Protein AF-A0A6I3BRB4-F1 (afdb_monomer)

Solvent-accessible surface area (backbone atoms only — not comparable to full-atom values): 6787 Å² total; per-residue (Å²): 118,95,57,53,66,62,49,50,54,52,51,52,50,50,52,52,49,52,52,52,49,51,52,62,74,65,54,73,79,87,63,83,76,70,42,73,66,53,51,56,53,52,36,68,69,45,100,55,64,82,55,45,89,44,71,59,62,39,18,79,45,98,90,46,74,48,69,45,27,40,17,66,42,98,85,69,45,72,33,80,68,18,46,50,70,69,42,58,74,69,63,66,55,46,72,58,77,82,65,58,82,74,79,76,80,79,77,87,124

Mean predicted aligned error: 10.97 Å

Foldseek 3Di:
DVCPVVVVVVVVVVVVVVVVVVCVVPVDPPDPCCDPVVVLVVCVPDPDVCQSVHFAAADDAPVDDDQQHAHADPVRDGDPRHHDPVCVVVVVHDYPVVRDDDPPPPPPD

pLDDT: mean 86.25, std 9.63, range [52.0, 98.25]

Structure (mmCIF, N/CA/C/O backbone):
data_AF-A0A6I3BRB4-F1
#
_entry.id   AF-A0A6I3BRB4-F1
#
loop_
_atom_site.group_PDB
_atom_site.id
_atom_site.type_symbol
_atom_site.label_atom_id
_atom_site.label_alt_id
_atom_site.label_comp_id
_atom_site.label_asym_id
_atom_site.label_entity_id
_atom_site.label_seq_id
_atom_site.pdbx_PDB_ins_code
_atom_site.Cartn_x
_atom_site.Cartn_y
_atom_site.Cartn_z
_atom_site.occupanc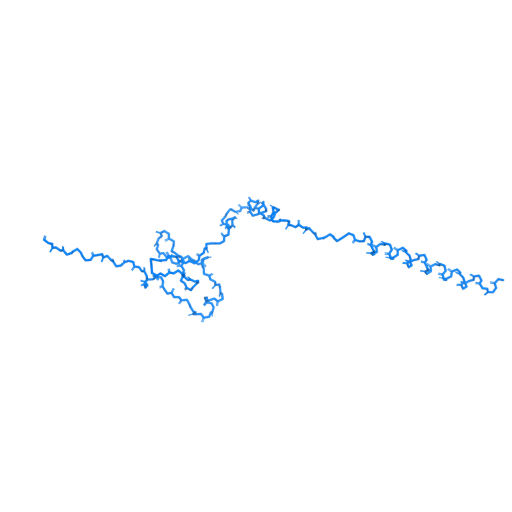y
_atom_site.B_iso_or_equiv
_atom_site.auth_seq_id
_atom_site.auth_comp_id
_atom_site.auth_asym_id
_atom_site.auth_atom_id
_atom_site.pdbx_PDB_model_num
ATOM 1 N N . THR A 1 1 ? 32.662 -4.353 -59.456 1.00 66.94 1 THR A N 1
ATOM 2 C CA . THR A 1 1 ? 31.577 -3.549 -58.843 1.00 66.94 1 THR A CA 1
ATOM 3 C C . THR A 1 1 ? 30.293 -4.331 -58.562 1.00 66.94 1 THR A C 1
ATOM 5 O O . THR A 1 1 ? 29.510 -3.877 -57.742 1.00 66.94 1 THR A O 1
ATOM 8 N N . ARG A 1 2 ? 30.078 -5.527 -59.145 1.00 76.50 2 ARG A N 1
ATOM 9 C CA . ARG A 1 2 ? 28.827 -6.316 -59.040 1.00 76.50 2 ARG A CA 1
ATOM 10 C C . ARG A 1 2 ? 28.328 -6.655 -57.618 1.00 76.50 2 ARG A C 1
ATOM 12 O O . ARG A 1 2 ? 27.154 -6.954 -57.461 1.00 76.50 2 ARG A O 1
ATOM 19 N N . HIS A 1 3 ? 29.180 -6.597 -56.595 1.00 85.06 3 HIS A N 1
ATOM 20 C CA . HIS A 1 3 ? 28.818 -6.952 -55.211 1.00 85.06 3 HIS A CA 1
ATOM 21 C C . HIS A 1 3 ? 28.836 -5.770 -54.234 1.00 85.06 3 HIS A C 1
ATOM 23 O O . HIS A 1 3 ? 28.522 -5.953 -53.063 1.00 85.06 3 HIS A O 1
ATOM 29 N N . VAL A 1 4 ? 29.169 -4.565 -54.707 1.00 91.12 4 VAL A N 1
ATOM 30 C CA . VAL A 1 4 ? 29.281 -3.373 -53.850 1.00 91.12 4 VAL A CA 1
ATOM 31 C C . VAL A 1 4 ? 27.912 -2.994 -53.282 1.00 91.12 4 VAL A C 1
ATOM 33 O O . VAL A 1 4 ? 27.778 -2.808 -52.082 1.00 91.12 4 VAL A O 1
ATOM 36 N N . TRP A 1 5 ? 26.869 -3.031 -54.113 1.00 91.94 5 TRP A N 1
ATOM 37 C CA . TRP A 1 5 ? 25.500 -2.717 -53.694 1.00 91.94 5 TRP A CA 1
ATOM 38 C C . TRP A 1 5 ? 24.937 -3.701 -52.653 1.00 91.94 5 TRP A C 1
ATOM 40 O O . TRP A 1 5 ? 24.349 -3.300 -51.653 1.00 91.94 5 TRP A O 1
ATOM 50 N N . ALA A 1 6 ? 25.164 -5.005 -52.846 1.00 93.69 6 ALA A N 1
ATOM 51 C CA . ALA A 1 6 ? 24.743 -6.016 -51.876 1.00 93.69 6 ALA A CA 1
ATOM 52 C C . ALA A 1 6 ? 25.492 -5.864 -50.540 1.00 93.69 6 ALA A C 1
ATOM 54 O O . ALA A 1 6 ? 24.897 -6.007 -49.474 1.00 93.69 6 ALA A O 1
ATOM 55 N N . PHE A 1 7 ? 26.787 -5.537 -50.598 1.00 94.56 7 PHE A N 1
ATOM 56 C CA . PHE A 1 7 ? 27.598 -5.275 -49.414 1.00 94.56 7 PHE A CA 1
ATOM 57 C C . PHE A 1 7 ? 27.111 -4.041 -48.643 1.00 94.56 7 PHE A C 1
ATOM 59 O O . PHE A 1 7 ? 26.979 -4.104 -47.423 1.00 94.56 7 PHE A O 1
ATOM 66 N N . GLU A 1 8 ? 26.768 -2.955 -49.339 1.00 95.62 8 GLU A N 1
ATOM 67 C CA . GLU A 1 8 ? 26.230 -1.736 -48.727 1.00 95.62 8 GLU A CA 1
ATOM 68 C C . GLU A 1 8 ? 24.938 -2.007 -47.946 1.00 95.62 8 GLU A C 1
ATOM 70 O O . GLU A 1 8 ? 24.840 -1.619 -46.782 1.00 95.62 8 GLU A O 1
ATOM 75 N N . ILE A 1 9 ? 23.990 -2.756 -48.518 1.00 97.12 9 ILE A N 1
ATOM 76 C CA . ILE A 1 9 ? 22.720 -3.091 -47.849 1.00 97.12 9 ILE A CA 1
ATOM 77 C C . ILE A 1 9 ? 22.951 -3.924 -46.589 1.00 97.12 9 ILE A C 1
ATOM 79 O O . ILE A 1 9 ? 22.371 -3.642 -45.541 1.00 97.12 9 ILE A O 1
ATOM 83 N N . ILE A 1 10 ? 23.810 -4.940 -46.675 1.00 97.50 10 ILE A N 1
ATOM 84 C CA . ILE A 1 10 ? 24.124 -5.795 -45.527 1.00 97.50 10 ILE A CA 1
ATOM 85 C C . ILE A 1 10 ? 24.839 -4.976 -44.447 1.00 97.50 10 ILE A C 1
ATOM 87 O O . ILE A 1 10 ? 24.522 -5.115 -43.268 1.00 97.50 10 ILE A O 1
ATOM 91 N N . SER A 1 11 ? 25.755 -4.084 -44.831 1.00 96.81 11 SER A N 1
ATOM 92 C CA . SER A 1 11 ? 26.457 -3.218 -43.882 1.00 96.81 11 SER A CA 1
ATOM 93 C C . SER A 1 11 ? 25.500 -2.258 -43.168 1.00 96.81 11 SER A C 1
ATOM 95 O O . SER A 1 11 ? 25.545 -2.155 -41.944 1.00 96.81 11 SER A O 1
ATOM 97 N N . ALA A 1 12 ? 24.566 -1.643 -43.902 1.00 97.81 12 ALA A N 1
ATOM 98 C CA . ALA A 1 12 ? 23.536 -0.784 -43.334 1.00 97.81 12 ALA A CA 1
ATOM 99 C C . ALA A 1 12 ? 22.650 -1.568 -42.356 1.00 97.81 12 ALA A C 1
ATOM 101 O O . ALA A 1 12 ? 22.446 -1.130 -41.225 1.00 97.81 12 ALA A O 1
ATOM 102 N N . LEU A 1 13 ? 22.206 -2.768 -42.749 1.00 98.12 13 LEU A N 1
ATOM 103 C CA . LEU A 1 13 ? 21.403 -3.647 -41.901 1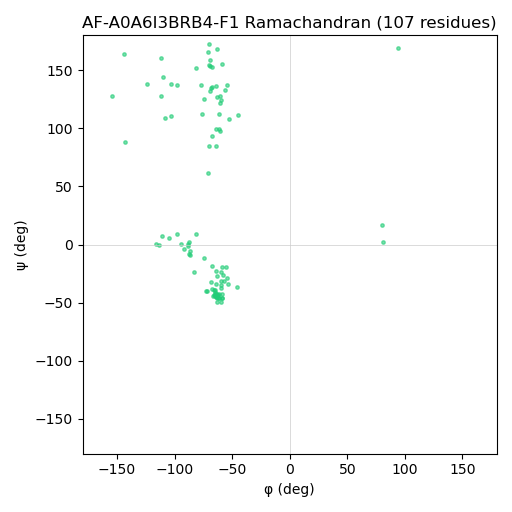.00 98.12 13 LEU A CA 1
ATOM 104 C C . LEU A 1 13 ? 22.135 -4.018 -40.604 1.00 98.12 13 LEU A C 1
ATOM 106 O O . LEU A 1 13 ? 21.545 -3.937 -39.528 1.00 98.12 13 LEU A O 1
ATOM 110 N N . LEU A 1 14 ? 23.411 -4.404 -40.689 1.00 98.25 14 LEU A N 1
ATOM 111 C CA . LEU A 1 14 ? 24.212 -4.786 -39.524 1.00 98.25 14 LEU A CA 1
ATOM 112 C C . LEU A 1 14 ? 24.447 -3.608 -38.574 1.00 98.25 14 LEU A C 1
ATOM 114 O O . LEU A 1 14 ? 24.359 -3.790 -37.360 1.00 98.25 14 LEU A O 1
ATOM 118 N N . ILE A 1 15 ? 24.688 -2.405 -39.101 1.00 97.62 15 ILE A N 1
ATOM 119 C CA . ILE A 1 15 ? 24.828 -1.190 -38.288 1.00 97.62 15 ILE A CA 1
ATOM 120 C C . ILE A 1 15 ? 23.516 -0.898 -37.554 1.00 97.62 15 ILE A C 1
ATOM 122 O O . ILE A 1 15 ? 23.520 -0.713 -36.336 1.00 97.62 15 ILE A O 1
ATOM 126 N N . THR A 1 16 ? 22.381 -0.906 -38.261 1.00 97.81 16 THR A N 1
ATOM 127 C CA . THR A 1 16 ? 21.066 -0.670 -37.649 1.00 97.81 16 THR A CA 1
ATOM 128 C C . THR A 1 16 ? 20.735 -1.727 -36.597 1.00 97.81 16 THR A C 1
ATOM 130 O O . THR A 1 16 ? 20.267 -1.383 -35.511 1.00 97.81 16 THR A O 1
ATOM 133 N N . ALA A 1 17 ? 21.021 -3.000 -36.876 1.00 97.94 17 ALA A N 1
ATOM 134 C CA . ALA A 1 17 ? 20.804 -4.094 -35.936 1.00 97.94 17 ALA A CA 1
ATOM 135 C C . ALA A 1 17 ? 21.674 -3.955 -34.679 1.00 97.94 17 ALA A C 1
ATOM 137 O O . ALA A 1 17 ? 21.167 -4.107 -33.569 1.00 97.94 17 ALA A O 1
ATOM 138 N N . ALA A 1 18 ? 22.959 -3.620 -34.832 1.00 98.00 18 ALA A N 1
ATOM 139 C CA . ALA A 1 18 ? 23.876 -3.431 -33.711 1.00 98.00 18 ALA A CA 1
ATOM 140 C C . ALA A 1 18 ? 23.449 -2.262 -32.811 1.00 98.00 18 ALA A C 1
ATOM 142 O O . ALA A 1 18 ? 23.420 -2.404 -31.588 1.00 98.00 18 ALA A O 1
ATOM 143 N N . LEU A 1 19 ? 23.052 -1.133 -33.408 1.00 97.69 19 LEU A N 1
ATOM 144 C CA . LEU A 1 19 ? 22.526 0.012 -32.663 1.00 97.69 19 LEU A CA 1
ATOM 145 C C . LEU A 1 19 ? 21.221 -0.342 -31.941 1.00 97.69 19 LEU A C 1
ATOM 147 O O . LEU A 1 19 ? 21.085 -0.061 -30.751 1.00 97.69 19 LEU A O 1
ATOM 151 N N . GLY A 1 20 ? 20.290 -1.015 -32.624 1.00 96.06 20 GLY A N 1
ATOM 152 C CA . GLY A 1 20 ? 19.045 -1.489 -32.017 1.00 96.06 20 GLY A CA 1
ATOM 153 C C . GLY A 1 20 ? 19.293 -2.432 -30.837 1.00 96.06 20 GLY A C 1
ATOM 154 O O . GLY A 1 20 ? 18.674 -2.282 -29.783 1.00 96.06 20 GLY A O 1
ATOM 155 N N . ALA A 1 21 ? 20.249 -3.353 -30.974 1.00 96.75 21 ALA A N 1
ATOM 156 C CA . ALA A 1 21 ? 20.639 -4.274 -29.914 1.00 96.75 21 ALA A CA 1
ATOM 157 C C . ALA A 1 21 ? 21.268 -3.554 -28.712 1.00 96.75 21 ALA A C 1
ATOM 159 O O . ALA A 1 21 ? 20.887 -3.842 -27.580 1.00 96.75 21 ALA A O 1
ATOM 160 N N . MET A 1 22 ? 22.176 -2.593 -28.926 1.00 96.50 22 MET A N 1
ATOM 161 C CA . MET A 1 22 ? 22.765 -1.801 -27.836 1.00 96.50 22 MET A CA 1
ATOM 162 C C . MET A 1 22 ? 21.709 -0.988 -27.083 1.00 96.50 22 MET A C 1
ATOM 164 O O . MET A 1 22 ? 21.711 -0.976 -25.852 1.00 96.50 22 MET A O 1
ATOM 168 N N . VAL A 1 23 ? 20.784 -0.348 -27.804 1.00 92.00 23 VAL A N 1
ATOM 169 C CA . VAL A 1 23 ? 19.697 0.435 -27.198 1.00 92.00 23 VAL A CA 1
ATOM 170 C C . VAL A 1 23 ? 18.756 -0.462 -26.394 1.00 92.00 23 VAL A C 1
ATOM 172 O O . VAL A 1 23 ? 18.399 -0.111 -25.271 1.00 92.00 23 VAL A O 1
ATOM 175 N N . LEU A 1 24 ? 18.381 -1.632 -26.922 1.00 90.50 24 LEU A N 1
ATOM 176 C CA . LEU A 1 24 ? 17.515 -2.576 -26.212 1.00 90.50 24 LEU A CA 1
ATOM 177 C C . LEU A 1 24 ? 18.211 -3.170 -24.979 1.00 90.50 24 LEU A C 1
ATOM 179 O O . LEU A 1 24 ? 17.610 -3.232 -23.908 1.00 90.50 24 LEU A O 1
ATOM 183 N N . ALA A 1 25 ? 19.479 -3.565 -25.111 1.00 91.81 25 ALA A N 1
ATOM 184 C CA . ALA A 1 25 ? 20.264 -4.152 -24.028 1.00 91.81 25 ALA A CA 1
ATOM 185 C C . ALA A 1 25 ? 20.589 -3.146 -22.913 1.00 91.81 25 ALA A C 1
ATOM 187 O O . ALA A 1 25 ? 20.674 -3.530 -21.748 1.00 91.81 25 ALA A O 1
ATOM 188 N N . HIS A 1 26 ? 20.752 -1.864 -23.251 1.00 87.62 26 HIS A N 1
ATOM 189 C CA . HIS A 1 26 ? 21.001 -0.794 -22.284 1.00 87.62 26 HIS A CA 1
ATOM 190 C C . HIS A 1 26 ? 19.734 -0.013 -21.901 1.00 87.62 26 HIS A C 1
ATOM 192 O O . HIS A 1 26 ? 19.817 1.008 -21.216 1.00 87.62 26 HIS A O 1
ATOM 198 N N . SER A 1 27 ? 18.550 -0.480 -22.308 1.00 80.94 27 SER A N 1
ATOM 199 C CA . SER A 1 27 ? 17.290 0.111 -21.871 1.00 80.94 27 SER A CA 1
ATOM 200 C C . SER A 1 27 ? 17.150 -0.084 -20.362 1.00 80.94 27 SER A C 1
ATOM 202 O O . SER A 1 27 ? 16.802 -1.158 -19.866 1.00 80.94 27 SER A O 1
ATOM 204 N N . GLN A 1 28 ? 17.470 0.966 -19.606 1.00 79.75 28 GLN A N 1
ATOM 205 C CA . GLN A 1 28 ? 17.271 0.972 -18.168 1.00 79.75 28 GLN A CA 1
ATOM 206 C C . GLN A 1 28 ? 15.774 0.854 -17.895 1.00 79.75 28 GLN A C 1
ATOM 208 O O . GLN A 1 28 ? 14.949 1.614 -18.409 1.00 79.75 28 GLN A O 1
ATOM 213 N N . ARG A 1 29 ? 15.407 -0.121 -17.067 1.00 70.44 29 ARG A N 1
ATOM 214 C CA . ARG A 1 29 ? 14.025 -0.335 -16.652 1.00 70.44 29 ARG A CA 1
ATOM 215 C C . ARG A 1 29 ? 13.599 0.842 -15.771 1.00 70.44 29 ARG A C 1
ATOM 217 O O . ARG A 1 29 ? 13.774 0.794 -14.558 1.00 70.44 29 ARG A O 1
ATOM 224 N N . ASN A 1 30 ? 12.988 1.866 -16.370 1.00 66.88 30 ASN A N 1
ATOM 225 C CA . ASN A 1 30 ? 12.316 2.969 -15.675 1.00 66.88 30 ASN A CA 1
ATOM 226 C C . ASN A 1 30 ? 11.021 2.473 -15.015 1.00 66.88 30 ASN A C 1
ATOM 228 O O . ASN A 1 30 ? 9.915 2.886 -15.345 1.00 66.88 30 ASN A O 1
ATOM 232 N N . LYS A 1 31 ? 11.140 1.537 -14.076 1.00 61.84 31 LYS A N 1
ATOM 233 C CA . LYS A 1 31 ? 10.108 1.325 -13.068 1.00 61.84 31 LYS A CA 1
ATOM 234 C C . LYS A 1 31 ? 10.654 1.960 -11.810 1.00 61.84 31 LYS A C 1
ATOM 236 O O . LYS A 1 31 ? 11.633 1.460 -11.260 1.00 61.84 31 LYS A O 1
ATOM 241 N N . SER A 1 32 ? 10.036 3.065 -11.395 1.00 61.34 32 SER A N 1
ATOM 242 C CA . SER A 1 32 ? 10.229 3.609 -10.056 1.00 61.34 32 SER A CA 1
ATOM 243 C C . SER A 1 32 ? 10.145 2.443 -9.078 1.00 61.34 32 SER A C 1
ATOM 245 O O . SER A 1 32 ? 9.092 1.813 -8.933 1.00 61.34 32 SER A O 1
ATOM 247 N N . LYS A 1 33 ? 1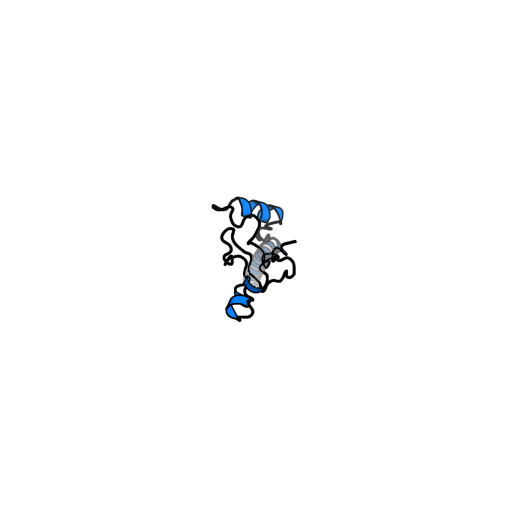1.276 2.101 -8.455 1.00 66.06 33 LYS A N 1
ATOM 248 C CA . LYS A 1 33 ? 11.255 1.293 -7.248 1.00 66.06 33 LYS A CA 1
ATOM 249 C C . LYS A 1 33 ? 10.673 2.238 -6.214 1.00 66.06 33 LYS A C 1
ATOM 251 O O . LYS A 1 33 ? 11.435 2.914 -5.545 1.00 66.06 33 LYS A O 1
ATOM 256 N N . PHE A 1 34 ? 9.349 2.337 -6.113 1.00 68.38 34 PHE A N 1
ATOM 257 C CA . PHE A 1 34 ? 8.757 2.860 -4.893 1.00 68.38 34 PHE A CA 1
ATOM 258 C C . PHE A 1 34 ? 9.129 1.856 -3.811 1.00 68.38 34 PHE A C 1
ATOM 260 O O . PHE A 1 34 ? 8.410 0.883 -3.565 1.00 68.38 34 PHE A O 1
ATOM 267 N N . VAL A 1 35 ? 10.324 2.036 -3.251 1.00 82.06 35 VAL A N 1
ATOM 268 C CA . VAL A 1 35 ? 10.818 1.251 -2.135 1.00 82.06 35 VAL A CA 1
ATOM 269 C C . VAL A 1 35 ? 9.817 1.464 -1.007 1.00 82.06 35 VAL A C 1
ATOM 271 O O . VAL A 1 35 ? 9.110 2.473 -0.966 1.00 82.06 35 VAL A O 1
ATOM 274 N N . GLN A 1 36 ? 9.732 0.525 -0.074 1.00 88.06 36 GLN A N 1
ATOM 275 C CA . GLN A 1 36 ? 8.839 0.639 1.078 1.00 88.06 36 GLN A CA 1
ATOM 276 C C . GLN A 1 36 ? 8.909 2.025 1.754 1.00 88.06 36 GLN A C 1
ATOM 278 O O . GLN A 1 36 ? 7.874 2.563 2.140 1.00 88.06 36 GLN A O 1
ATOM 283 N N . ARG A 1 37 ? 10.104 2.637 1.812 1.00 87.69 37 ARG A N 1
ATOM 284 C CA . ARG A 1 37 ? 10.325 4.007 2.300 1.00 87.69 37 ARG A CA 1
ATOM 285 C C . ARG A 1 37 ? 9.598 5.072 1.473 1.00 87.69 37 ARG A C 1
ATOM 287 O O . ARG A 1 37 ? 8.971 5.962 2.038 1.00 87.69 37 ARG A O 1
ATOM 294 N N . ASP A 1 38 ? 9.670 5.003 0.151 1.00 89.50 38 ASP A N 1
ATOM 295 C CA . ASP A 1 38 ? 9.000 5.978 -0.714 1.00 89.50 38 ASP A CA 1
ATOM 296 C C . ASP A 1 38 ? 7.484 5.835 -0.605 1.00 89.50 38 ASP A C 1
ATOM 298 O O . ASP A 1 38 ? 6.774 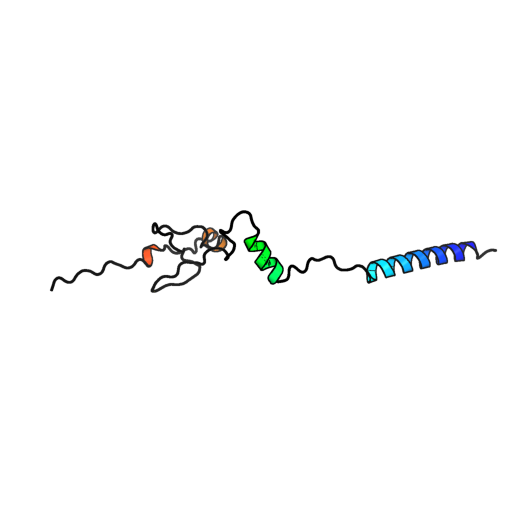6.835 -0.530 1.00 89.50 38 ASP A O 1
ATOM 302 N N . GLN A 1 39 ? 6.990 4.596 -0.506 1.00 89.00 39 GLN A N 1
ATOM 303 C CA . GLN A 1 39 ? 5.570 4.330 -0.277 1.00 89.00 39 GLN A CA 1
ATOM 304 C C . GLN A 1 39 ? 5.105 4.848 1.085 1.00 89.00 39 GLN A C 1
ATOM 306 O O . GLN A 1 39 ? 4.034 5.447 1.168 1.00 89.00 39 GLN A O 1
ATOM 311 N N . SER A 1 40 ? 5.895 4.658 2.148 1.00 88.94 40 SER A N 1
ATOM 312 C CA . SER A 1 40 ? 5.543 5.174 3.471 1.00 88.94 40 SER A CA 1
ATOM 313 C C . SER A 1 40 ? 5.504 6.698 3.465 1.00 88.94 40 SER A C 1
ATOM 315 O O . SER A 1 40 ? 4.531 7.269 3.937 1.00 88.94 40 SER A O 1
ATOM 317 N N . ILE A 1 41 ? 6.497 7.364 2.865 1.00 90.94 41 ILE A N 1
ATOM 318 C CA . ILE A 1 41 ? 6.527 8.830 2.749 1.00 90.94 41 ILE A CA 1
ATOM 319 C C . ILE A 1 41 ? 5.349 9.339 1.907 1.00 90.94 41 ILE A C 1
ATOM 321 O O . ILE A 1 41 ? 4.710 10.322 2.278 1.00 90.94 41 ILE A O 1
ATOM 325 N N . ALA A 1 42 ? 5.030 8.672 0.796 1.00 90.94 42 ALA A N 1
ATOM 326 C CA . ALA A 1 42 ? 3.935 9.067 -0.084 1.00 90.94 42 ALA A CA 1
ATOM 327 C C . ALA A 1 42 ? 2.571 9.068 0.629 1.00 90.94 42 ALA A C 1
ATOM 329 O O . ALA A 1 42 ? 1.762 9.955 0.363 1.00 90.94 42 ALA A O 1
ATOM 330 N N . ARG A 1 43 ? 2.326 8.143 1.573 1.00 89.81 43 ARG A N 1
ATOM 331 C CA . ARG A 1 43 ? 1.079 8.105 2.366 1.00 89.81 43 ARG A CA 1
ATOM 332 C C . ARG A 1 43 ? 0.850 9.382 3.174 1.00 89.81 43 ARG A C 1
ATOM 334 O O . ARG A 1 43 ? -0.281 9.847 3.240 1.00 89.81 43 ARG A O 1
ATOM 341 N N . PHE A 1 44 ? 1.913 9.971 3.722 1.00 92.25 44 PHE A N 1
ATOM 342 C CA . PHE A 1 44 ? 1.840 11.188 4.541 1.00 92.25 44 PHE A CA 1
ATOM 343 C C . PHE A 1 44 ? 1.906 12.489 3.732 1.00 92.25 44 PHE A C 1
ATOM 345 O O . PHE A 1 44 ? 1.710 13.561 4.291 1.00 92.25 44 PHE A O 1
ATOM 352 N N . ARG A 1 45 ? 2.186 12.419 2.423 1.00 92.19 45 ARG A N 1
ATOM 353 C CA . ARG A 1 45 ? 2.225 13.589 1.525 1.00 92.19 45 ARG A CA 1
ATOM 354 C C . ARG A 1 45 ? 0.910 13.835 0.777 1.00 92.19 45 ARG A C 1
ATOM 356 O O . ARG A 1 45 ? 0.839 14.761 -0.028 1.00 92.19 45 ARG A O 1
ATOM 363 N N . LYS A 1 46 ? -0.115 13.007 1.000 1.00 89.56 46 LYS A N 1
ATOM 364 C CA . LYS A 1 46 ? -1.458 13.215 0.442 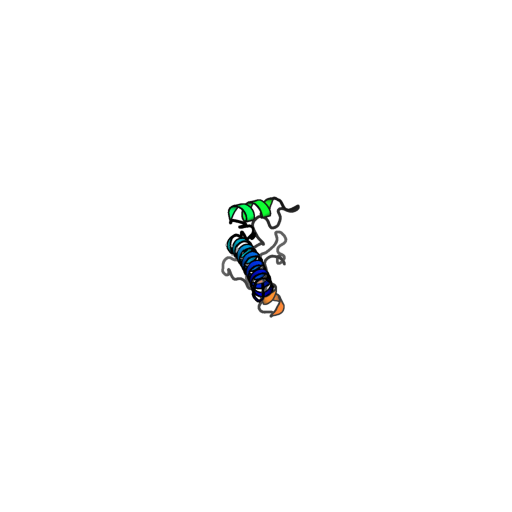1.00 89.56 46 LYS A CA 1
ATOM 365 C C . LYS A 1 46 ? -2.133 14.443 1.090 1.00 89.56 46 LYS A C 1
ATOM 367 O O . LYS A 1 46 ? -1.781 14.793 2.213 1.00 89.56 46 LYS A O 1
ATOM 372 N N . PRO A 1 47 ? -3.149 15.053 0.446 1.00 92.62 47 PRO A N 1
ATOM 373 C CA . PRO A 1 47 ? -3.920 16.157 1.036 1.00 92.62 47 PRO A CA 1
ATOM 374 C C . PRO A 1 47 ? -4.639 15.805 2.347 1.00 92.62 47 PRO A C 1
ATOM 376 O O . PRO A 1 47 ? -4.949 16.690 3.136 1.00 92.62 47 PRO A O 1
ATOM 379 N N . SER A 1 48 ? -4.918 14.518 2.574 1.00 89.94 48 SER A N 1
ATOM 380 C CA . SER A 1 48 ? -5.556 14.006 3.785 1.00 89.94 48 SER A CA 1
ATOM 381 C C . SER A 1 48 ? -4.687 12.935 4.433 1.00 89.94 48 SER A C 1
ATOM 383 O O . SER A 1 48 ? -4.151 12.059 3.751 1.00 89.94 48 SER A O 1
ATOM 385 N N . LEU A 1 49 ? -4.599 12.990 5.763 1.00 89.00 49 LEU A N 1
ATOM 386 C CA . LEU A 1 49 ? -3.918 11.996 6.592 1.00 89.00 49 LEU A CA 1
ATOM 387 C C . LEU A 1 49 ? -4.831 10.838 7.020 1.00 89.00 49 LEU A C 1
ATOM 389 O O . LEU A 1 49 ? -4.353 9.915 7.674 1.00 89.00 49 LEU A O 1
ATOM 393 N N . ALA A 1 50 ? -6.116 10.855 6.645 1.00 85.25 50 ALA A N 1
ATOM 394 C CA . ALA A 1 50 ? -7.102 9.869 7.098 1.00 85.25 50 ALA A CA 1
ATOM 395 C C . ALA A 1 50 ? -6.707 8.414 6.781 1.00 85.25 50 ALA A C 1
ATOM 397 O O . ALA A 1 50 ? -7.008 7.513 7.552 1.00 85.25 50 ALA A O 1
ATOM 398 N N . GLU A 1 51 ? -5.988 8.188 5.680 1.00 83.50 51 GLU A N 1
ATOM 399 C CA . GLU A 1 51 ? -5.528 6.860 5.247 1.00 83.50 51 GLU A CA 1
ATOM 400 C C . GLU A 1 51 ? -4.029 6.633 5.487 1.00 83.50 51 GLU A C 1
ATOM 402 O O . GLU A 1 51 ? -3.466 5.637 5.026 1.00 83.50 51 GLU A O 1
ATOM 407 N N . ALA A 1 52 ? -3.332 7.566 6.144 1.00 89.38 52 ALA A N 1
ATOM 408 C CA . ALA A 1 52 ? -1.876 7.503 6.246 1.00 89.38 52 ALA A CA 1
ATOM 409 C C . ALA A 1 52 ? -1.402 6.265 7.030 1.00 89.38 52 ALA A C 1
ATOM 411 O O . ALA A 1 52 ? -0.386 5.658 6.679 1.00 89.38 52 ALA A O 1
ATOM 412 N N . ALA A 1 53 ? -2.183 5.860 8.037 1.00 85.44 53 ALA A N 1
ATOM 413 C CA . ALA A 1 53 ? -1.984 4.644 8.823 1.00 85.44 53 ALA A CA 1
ATOM 414 C C . ALA A 1 53 ? -2.661 3.392 8.221 1.00 85.44 53 ALA A C 1
ATOM 416 O O . ALA A 1 53 ? -2.539 2.308 8.783 1.00 85.44 53 ALA A O 1
ATOM 417 N N . GLY A 1 54 ? -3.330 3.519 7.070 1.00 83.12 54 GLY A N 1
ATOM 418 C CA . GLY A 1 54 ? -4.241 2.507 6.532 1.00 83.12 54 GLY A CA 1
ATOM 419 C C . GLY A 1 54 ? -5.697 2.761 6.929 1.00 83.12 54 GLY A C 1
ATOM 420 O O . GLY A 1 54 ? -5.989 3.636 7.743 1.00 83.12 54 GLY A O 1
ATOM 421 N N . LEU A 1 55 ? -6.614 2.021 6.305 1.00 84.25 55 LEU A N 1
ATOM 422 C CA . LEU A 1 55 ? -8.032 2.032 6.671 1.00 84.25 55 LEU A CA 1
ATOM 423 C C . LEU A 1 55 ? -8.228 1.365 8.044 1.00 84.25 55 LEU A C 1
ATOM 425 O O . LEU A 1 55 ? -7.419 0.508 8.416 1.00 84.25 55 LEU A O 1
ATOM 429 N N . PRO A 1 56 ? -9.285 1.728 8.793 1.00 85.44 56 PRO A N 1
ATOM 430 C CA . PRO A 1 56 ? -9.629 1.045 10.033 1.00 85.44 56 PRO A CA 1
ATOM 431 C C . PRO A 1 56 ? -9.784 -0.462 9.804 1.00 85.44 56 PRO A C 1
ATOM 433 O O . PRO A 1 56 ? -10.379 -0.884 8.814 1.00 85.44 56 PRO A O 1
ATOM 436 N N . GLY A 1 57 ? -9.252 -1.270 10.721 1.00 87.12 57 GLY A N 1
ATOM 437 C CA . GLY A 1 57 ? -9.527 -2.706 10.742 1.00 87.12 57 GLY A CA 1
ATOM 438 C C . GLY A 1 57 ? -10.972 -3.002 11.151 1.00 87.12 57 GLY A C 1
ATOM 439 O O . GLY A 1 57 ? -11.699 -2.101 11.574 1.00 87.12 57 GLY A O 1
ATOM 440 N N . SER A 1 58 ? -11.369 -4.271 11.050 1.00 89.81 58 SER A N 1
ATOM 441 C CA . SER A 1 58 ? -12.666 -4.758 11.527 1.00 89.81 58 SER A CA 1
ATOM 442 C C . SER A 1 58 ? -12.826 -4.603 13.045 1.00 89.81 58 SER A C 1
ATOM 444 O O . SER A 1 58 ? -11.874 -4.302 13.771 1.00 89.81 58 SER A O 1
ATOM 446 N N . GLY A 1 59 ? -14.050 -4.792 13.537 1.00 90.56 59 GLY A N 1
ATOM 447 C CA . GLY A 1 59 ? -14.370 -4.599 14.945 1.00 90.56 59 GLY A CA 1
ATOM 448 C C . GLY A 1 59 ? -13.718 -5.636 15.856 1.00 90.56 59 GLY A C 1
ATOM 449 O O . GLY A 1 59 ? -13.768 -6.838 15.595 1.00 90.56 59 GLY A O 1
ATOM 450 N N . VAL A 1 60 ? -13.143 -5.151 16.958 1.00 90.50 60 VAL A N 1
ATOM 451 C CA . VAL A 1 60 ? -12.577 -5.969 18.035 1.00 90.50 60 VAL A CA 1
ATOM 452 C C . VAL A 1 60 ? -13.490 -5.856 19.254 1.00 90.50 60 VAL A C 1
ATOM 454 O O . VAL A 1 60 ? -13.549 -4.812 19.899 1.00 90.50 60 VAL A O 1
ATOM 457 N N . TYR A 1 61 ? -14.198 -6.936 19.563 1.00 88.19 61 TYR A N 1
ATOM 458 C CA . TYR A 1 61 ? -15.109 -7.068 20.698 1.00 88.19 61 TYR A CA 1
ATOM 459 C C . TYR A 1 61 ? -14.550 -8.065 21.712 1.00 88.19 61 TYR A C 1
ATOM 461 O O . TYR A 1 61 ? -13.724 -8.915 21.379 1.00 88.19 61 TYR A O 1
ATOM 469 N N . ALA A 1 62 ? -15.044 -8.006 22.951 1.00 87.94 62 ALA A N 1
ATOM 470 C CA . ALA A 1 62 ? -14.565 -8.847 24.052 1.00 87.94 62 ALA A CA 1
ATOM 471 C C . ALA A 1 62 ? -14.585 -10.355 23.735 1.00 87.94 62 ALA A C 1
ATOM 473 O O . ALA A 1 62 ? -13.713 -11.091 24.187 1.00 87.94 62 ALA A O 1
ATOM 474 N N . LEU A 1 63 ? -15.566 -10.804 22.946 1.00 85.12 63 LEU A N 1
ATOM 475 C CA . LEU A 1 63 ? -15.757 -12.213 22.589 1.00 85.12 63 LEU A CA 1
ATOM 476 C C . LEU A 1 63 ? -15.581 -12.489 21.088 1.00 85.12 63 LEU A C 1
ATOM 478 O O . LEU A 1 63 ? -15.765 -13.626 20.661 1.00 85.12 63 LEU A O 1
ATOM 482 N N . HIS A 1 64 ? -15.273 -11.472 20.275 1.00 87.69 64 HIS A N 1
ATOM 483 C CA . HIS A 1 64 ? -15.255 -11.615 18.820 1.00 87.69 64 HIS A CA 1
ATOM 484 C C . HIS A 1 64 ? -14.316 -10.615 18.146 1.00 87.69 64 HIS A C 1
ATOM 486 O O . HIS A 1 64 ? -14.424 -9.412 18.354 1.00 87.69 64 HIS A O 1
ATOM 492 N N . ASN A 1 65 ? -13.415 -11.104 17.301 1.00 87.31 65 ASN A N 1
ATOM 493 C CA . ASN A 1 65 ? -12.521 -10.277 16.497 1.00 87.31 65 ASN A CA 1
ATOM 494 C C . ASN A 1 65 ? -12.350 -10.946 15.134 1.00 87.31 65 ASN A C 1
ATOM 496 O O . ASN A 1 65 ? -11.470 -11.787 14.949 1.00 87.31 65 ASN A O 1
ATOM 500 N N . ALA A 1 66 ? -13.248 -10.626 14.210 1.00 88.12 66 ALA A N 1
ATOM 501 C CA . ALA A 1 66 ? -13.226 -11.165 12.861 1.00 88.12 66 ALA A CA 1
ATOM 502 C C . ALA A 1 66 ? -13.672 -10.104 11.849 1.00 88.12 66 ALA A C 1
ATOM 504 O O . ALA A 1 66 ? -14.197 -9.048 12.205 1.00 88.12 66 ALA A O 1
ATOM 505 N N . VAL A 1 67 ? -13.372 -10.375 10.580 1.00 89.12 67 VAL A N 1
ATOM 506 C CA . VAL A 1 67 ? -13.493 -9.425 9.460 1.00 89.12 67 VAL A CA 1
ATOM 507 C C . VAL A 1 67 ? -14.933 -9.171 9.008 1.00 89.12 67 VAL A C 1
ATOM 509 O O . VAL A 1 67 ? -15.178 -8.254 8.229 1.00 89.12 67 VAL A O 1
ATOM 512 N N . ASP A 1 68 ? -15.868 -9.986 9.483 1.00 89.81 68 ASP A N 1
ATOM 513 C CA . ASP A 1 68 ? -17.306 -9.955 9.215 1.00 89.81 68 ASP A CA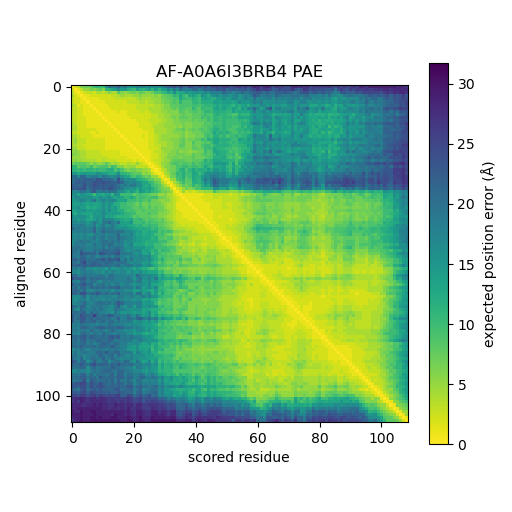 1
ATOM 514 C C . ASP A 1 68 ? -18.081 -9.018 10.155 1.00 89.81 68 ASP A C 1
ATOM 516 O O . ASP A 1 68 ? -19.255 -8.749 9.906 1.00 89.81 68 ASP A O 1
ATOM 520 N N . VAL A 1 69 ? -17.447 -8.488 11.211 1.00 91.69 69 VAL A N 1
ATOM 521 C CA . VAL A 1 69 ? -18.078 -7.535 12.137 1.00 91.69 69 VAL A CA 1
ATOM 522 C C . VAL A 1 69 ? -17.437 -6.150 11.994 1.00 91.69 69 VAL A C 1
ATOM 524 O O . VAL A 1 69 ? -16.214 -6.026 12.107 1.00 91.69 69 VAL A O 1
ATOM 527 N N . PRO A 1 70 ? -18.226 -5.080 11.781 1.00 91.75 70 PRO A N 1
ATOM 528 C CA . PRO A 1 70 ? -17.691 -3.728 11.649 1.00 91.75 70 PRO A CA 1
ATOM 529 C C . PRO A 1 70 ? -17.088 -3.222 12.962 1.00 91.75 70 PRO A C 1
ATOM 531 O O . PRO A 1 70 ? -17.531 -3.592 14.053 1.00 91.75 70 PRO A O 1
ATOM 534 N N . ALA A 1 71 ? -16.115 -2.317 12.861 1.00 90.75 71 ALA A N 1
ATOM 535 C CA . ALA A 1 71 ? -15.697 -1.489 13.988 1.00 90.75 71 ALA A CA 1
ATOM 536 C C . ALA A 1 71 ? -16.785 -0.464 14.327 1.00 90.75 71 ALA A C 1
ATOM 538 O O . ALA A 1 71 ? -17.569 -0.074 13.461 1.00 90.75 71 ALA A O 1
ATOM 539 N N . LEU A 1 72 ? -16.822 -0.013 15.579 1.00 90.00 72 LEU A N 1
ATOM 540 C CA . LEU A 1 72 ? -17.761 1.012 16.020 1.00 90.00 72 LEU A CA 1
ATOM 541 C C . LEU A 1 72 ? -17.104 2.389 16.027 1.00 90.00 72 LEU A C 1
ATOM 543 O O . LEU A 1 72 ? -15.968 2.558 16.473 1.00 90.00 72 LEU A O 1
ATOM 547 N N . LEU A 1 73 ? -17.844 3.375 15.537 1.00 88.94 73 LEU A N 1
ATOM 548 C CA . LEU A 1 73 ? -17.546 4.784 15.730 1.00 88.94 73 LEU A CA 1
ATOM 549 C C . LEU A 1 73 ? -17.810 5.188 17.195 1.00 88.94 73 LEU A C 1
ATOM 551 O O . LEU A 1 73 ? -18.483 4.459 17.927 1.00 88.94 73 LEU A O 1
ATOM 555 N N . PRO A 1 74 ? -17.328 6.362 17.642 1.00 87.44 74 PRO A N 1
ATOM 556 C CA . PRO A 1 74 ? -17.587 6.857 18.997 1.00 87.44 74 PRO A CA 1
ATOM 557 C C . PRO A 1 74 ? -19.076 7.032 19.339 1.00 87.44 74 PRO A C 1
ATOM 559 O O . PRO A 1 74 ? -19.428 7.093 20.511 1.00 87.44 74 PRO A O 1
ATOM 562 N N . ASP A 1 75 ? -19.944 7.120 18.327 1.00 89.69 75 ASP A N 1
ATOM 563 C CA . ASP A 1 75 ? -21.403 7.185 18.466 1.00 89.69 75 ASP A CA 1
ATOM 564 C C . ASP A 1 75 ? -22.074 5.797 18.512 1.00 89.69 75 ASP A C 1
ATOM 566 O O . ASP A 1 75 ? -23.299 5.707 18.566 1.00 89.69 75 ASP A O 1
ATOM 570 N N . GLY A 1 76 ? -21.291 4.716 18.469 1.00 85.75 76 GLY A N 1
ATOM 571 C CA . GLY A 1 76 ? -21.772 3.336 18.485 1.00 85.75 76 GLY A CA 1
ATOM 572 C C . GLY A 1 76 ? -22.259 2.812 17.132 1.00 85.75 76 GLY A C 1
ATOM 573 O O . GLY A 1 76 ? -22.696 1.665 17.054 1.00 85.75 76 GLY A O 1
ATOM 574 N N . LYS A 1 77 ? -22.188 3.596 16.048 1.00 87.94 77 LYS A N 1
ATOM 575 C CA . LYS A 1 77 ? -22.566 3.115 14.709 1.00 87.94 77 LYS A CA 1
ATOM 576 C C . LYS A 1 77 ? -21.441 2.318 14.059 1.00 87.94 77 LYS A C 1
ATOM 578 O O . LYS A 1 77 ? -20.263 2.572 14.296 1.00 87.94 77 LYS A O 1
ATOM 583 N N . ALA A 1 78 ? -21.809 1.388 13.181 1.00 88.56 78 ALA A N 1
ATOM 584 C CA . ALA A 1 78 ? -20.853 0.656 12.359 1.00 88.56 78 ALA A CA 1
ATOM 585 C C . ALA A 1 78 ? -20.054 1.616 11.458 1.00 88.56 78 ALA A C 1
ATOM 587 O O . ALA A 1 78 ? -20.630 2.414 10.718 1.00 88.56 78 ALA A O 1
ATOM 588 N N . ALA A 1 79 ? -18.726 1.523 11.502 1.00 89.25 79 ALA A N 1
ATOM 589 C CA . ALA A 1 79 ? -17.826 2.287 10.653 1.00 89.25 79 ALA A CA 1
ATOM 590 C C . ALA A 1 79 ? -17.813 1.681 9.233 1.00 89.25 79 ALA A C 1
ATOM 592 O O . ALA A 1 79 ? -17.273 0.586 9.049 1.00 89.25 79 ALA A O 1
ATOM 593 N N . PRO A 1 80 ? -18.332 2.374 8.202 1.00 85.56 80 PRO A N 1
ATOM 594 C CA . PRO A 1 80 ? -18.442 1.818 6.848 1.00 85.56 80 PRO A CA 1
ATOM 595 C C . PRO A 1 80 ? -17.080 1.587 6.177 1.00 85.56 80 PRO A C 1
ATOM 597 O O . PRO A 1 80 ? -16.968 0.835 5.221 1.00 85.56 80 PRO A O 1
ATOM 600 N N . THR A 1 81 ? -16.016 2.218 6.673 1.00 88.44 81 THR A N 1
ATOM 601 C CA . THR A 1 81 ? -14.647 2.036 6.169 1.00 88.44 81 THR A CA 1
ATOM 602 C C . THR A 1 81 ? -13.907 0.864 6.816 1.00 88.44 81 THR A C 1
ATOM 604 O O . THR A 1 81 ? -12.791 0.567 6.402 1.00 88.44 81 THR A O 1
ATOM 607 N N . SER A 1 82 ? -14.510 0.212 7.819 1.00 89.44 82 SER A N 1
ATOM 608 C CA . SER A 1 82 ? -13.931 -0.940 8.533 1.00 89.44 82 SER A CA 1
ATOM 609 C C . SER A 1 82 ? -14.307 -2.298 7.935 1.00 89.44 82 SER A C 1
ATOM 611 O O . SER A 1 82 ? -13.847 -3.336 8.409 1.00 89.44 82 SER A O 1
ATOM 613 N N . ILE A 1 83 ? -15.163 -2.295 6.912 1.00 87.81 83 ILE A N 1
ATOM 614 C CA . ILE A 1 83 ? -15.770 -3.495 6.342 1.00 87.81 83 ILE A CA 1
ATOM 615 C C . ILE A 1 83 ? -15.213 -3.780 4.954 1.00 87.81 83 ILE A C 1
ATOM 617 O O . ILE A 1 83 ? -14.911 -2.877 4.173 1.00 87.81 83 ILE A O 1
ATOM 621 N N . SER A 1 84 ? -15.068 -5.066 4.642 1.00 87.88 84 SER A N 1
ATOM 622 C CA . SER A 1 84 ? -14.675 -5.492 3.302 1.00 87.88 84 SER A CA 1
ATOM 623 C C . SER A 1 84 ? -15.862 -5.339 2.344 1.00 87.88 84 SER A C 1
ATOM 625 O O . SER A 1 84 ? -16.890 -5.981 2.580 1.00 87.88 84 SER A O 1
ATOM 627 N N . PRO A 1 85 ? -15.718 -4.614 1.216 1.00 89.12 85 PRO A N 1
ATOM 628 C CA . PRO A 1 85 ? -16.788 -4.486 0.222 1.00 89.12 85 PRO A CA 1
ATOM 629 C C . PRO A 1 85 ? -17.257 -5.838 -0.331 1.00 89.12 85 PRO A C 1
ATOM 631 O O . PRO A 1 85 ? -18.397 -5.990 -0.756 1.00 89.12 85 PRO A O 1
ATOM 634 N N . VAL A 1 86 ? -16.376 -6.845 -0.320 1.00 92.19 86 VAL A N 1
ATOM 635 C CA . VAL A 1 86 ? -16.692 -8.203 -0.783 1.00 92.19 86 VAL A CA 1
ATOM 636 C C . VAL A 1 86 ? -17.611 -8.931 0.200 1.00 92.19 86 VAL A C 1
ATOM 638 O O . VAL A 1 86 ? -18.515 -9.640 -0.234 1.00 92.19 86 VAL A O 1
ATOM 641 N N . LEU A 1 87 ? -17.387 -8.768 1.508 1.00 89.62 87 LEU A N 1
ATOM 642 C CA . LEU A 1 87 ? -18.222 -9.388 2.544 1.00 89.62 87 LEU A CA 1
ATOM 643 C C . LEU A 1 87 ? -19.591 -8.710 2.615 1.00 89.62 87 LEU A C 1
ATOM 645 O O . LEU A 1 87 ? -20.609 -9.392 2.703 1.00 89.62 87 LEU A O 1
ATOM 649 N N . GLU A 1 88 ? -19.611 -7.383 2.480 1.00 89.44 88 GLU A N 1
ATOM 650 C CA . GLU A 1 88 ? -20.840 -6.599 2.378 1.00 89.44 88 GLU A CA 1
ATOM 651 C C . GLU A 1 88 ? -21.674 -7.023 1.162 1.00 89.44 88 GLU A C 1
ATOM 653 O O . GLU A 1 88 ? -22.848 -7.355 1.310 1.00 89.44 88 GLU A O 1
ATOM 658 N N . ALA A 1 89 ? -21.059 -7.116 -0.023 1.00 92.50 89 ALA A N 1
ATOM 659 C CA . ALA A 1 89 ? -21.750 -7.526 -1.246 1.00 92.50 89 ALA A CA 1
ATOM 660 C C . ALA A 1 89 ? -22.295 -8.963 -1.193 1.00 92.50 89 ALA A C 1
ATOM 662 O O . ALA A 1 89 ? -23.259 -9.285 -1.886 1.00 92.50 89 ALA A O 1
ATOM 663 N N . ARG A 1 90 ? -21.673 -9.837 -0.394 1.00 94.44 90 ARG A N 1
ATOM 664 C CA . ARG A 1 90 ? -22.117 -11.221 -0.206 1.00 94.44 90 ARG A CA 1
ATOM 665 C C . ARG A 1 90 ? -23.232 -11.353 0.838 1.00 94.44 90 ARG A C 1
ATOM 667 O O . ARG A 1 90 ? -23.994 -12.311 0.774 1.00 94.44 90 ARG A O 1
ATOM 674 N N . GLY A 1 91 ? -23.342 -10.401 1.764 1.00 91.56 91 GLY A N 1
ATOM 675 C CA . GLY A 1 91 ? -24.265 -10.486 2.897 1.00 91.56 91 GLY A CA 1
ATOM 676 C C . GLY A 1 91 ? -23.750 -11.349 4.055 1.00 91.56 91 GLY A C 1
ATOM 677 O O . GLY A 1 91 ? -24.529 -11.710 4.928 1.00 91.56 91 GLY A O 1
ATOM 678 N N . ASP A 1 92 ? -22.447 -11.641 4.098 1.00 91.81 92 ASP A N 1
ATOM 679 C CA . ASP A 1 92 ? -21.811 -12.440 5.162 1.00 91.81 92 ASP A CA 1
ATOM 680 C C . ASP A 1 92 ? -21.501 -11.601 6.422 1.00 91.81 92 ASP A C 1
ATOM 682 O O . ASP A 1 92 ? -20.797 -12.045 7.325 1.00 91.81 92 ASP A O 1
ATOM 686 N N . MET A 1 93 ? -21.998 -10.365 6.477 1.00 90.25 93 MET A N 1
ATOM 687 C CA . MET A 1 93 ? -21.749 -9.416 7.557 1.00 90.25 93 MET A CA 1
ATOM 688 C C . MET A 1 93 ? -22.584 -9.740 8.799 1.00 90.25 93 MET A C 1
ATOM 690 O O . MET A 1 93 ? -23.787 -9.996 8.724 1.00 90.25 93 MET A O 1
ATOM 694 N N . MET A 1 94 ? -21.955 -9.645 9.968 1.00 88.19 94 MET A N 1
ATOM 695 C CA . MET A 1 94 ? -22.600 -9.802 11.265 1.00 88.19 94 MET A CA 1
ATOM 696 C C . MET A 1 94 ? -22.835 -8.449 11.943 1.00 88.19 94 MET A C 1
ATOM 698 O O . MET A 1 94 ? -21.982 -7.562 11.947 1.00 88.19 94 MET A O 1
ATOM 702 N N . GLU A 1 95 ? -24.008 -8.295 12.558 1.00 86.81 95 GLU A N 1
ATOM 703 C CA . GLU A 1 95 ? -24.356 -7.093 13.318 1.00 86.81 95 GLU A CA 1
ATOM 704 C C . GLU A 1 95 ? -23.531 -6.975 14.607 1.00 86.81 95 GLU A C 1
ATOM 706 O O . GLU A 1 95 ? -23.470 -7.910 15.412 1.00 86.81 95 GLU A O 1
ATOM 711 N N . SER A 1 96 ? -22.975 -5.785 14.848 1.00 83.62 96 SER A N 1
ATOM 712 C CA . SER A 1 96 ? -22.220 -5.448 16.063 1.00 83.62 96 SER A CA 1
ATOM 713 C C . SER A 1 96 ? -23.041 -5.585 17.346 1.00 83.62 96 SER A C 1
ATOM 715 O O . SER A 1 96 ? -22.501 -5.970 18.380 1.00 83.62 96 SER A O 1
ATOM 717 N N . LYS A 1 97 ? -24.357 -5.339 17.273 1.00 82.75 97 LYS A N 1
ATOM 718 C CA . LYS A 1 97 ? -25.291 -5.371 18.410 1.00 82.75 97 LYS A CA 1
ATOM 719 C C . LYS A 1 97 ? -25.268 -6.694 19.184 1.00 82.75 97 LYS A C 1
ATOM 721 O O . LYS A 1 97 ? -25.511 -6.722 20.385 1.00 82.75 97 LYS A O 1
ATOM 726 N N . LYS A 1 98 ? -24.936 -7.803 18.514 1.00 82.00 98 LYS A N 1
ATOM 727 C CA . LYS A 1 98 ? -24.803 -9.128 19.145 1.00 82.00 98 LYS A CA 1
ATOM 728 C C . LYS A 1 98 ? -23.672 -9.190 20.179 1.00 82.00 98 LYS A C 1
ATOM 730 O O . LYS A 1 98 ? -23.701 -10.059 21.045 1.00 82.00 98 LYS A O 1
ATOM 735 N N . PHE A 1 99 ? -22.690 -8.296 20.076 1.00 81.31 99 PHE A N 1
ATOM 736 C CA . PHE A 1 99 ? -21.478 -8.269 20.894 1.00 81.31 99 PHE A CA 1
ATOM 737 C C . PHE A 1 99 ? -21.430 -7.085 21.865 1.00 81.31 99 PHE A C 1
ATOM 739 O O . PHE A 1 99 ? -20.405 -6.870 22.515 1.00 81.31 99 PHE A O 1
ATOM 746 N N . GLU A 1 100 ? -22.513 -6.314 21.970 1.00 78.06 100 GLU A N 1
ATOM 747 C CA . GLU A 1 100 ? -22.631 -5.264 22.978 1.00 78.06 100 GLU A CA 1
ATOM 748 C C . GLU A 1 100 ? -22.617 -5.877 24.384 1.00 78.06 100 GLU A C 1
ATOM 750 O O . GLU A 1 100 ? -23.264 -6.893 24.657 1.00 78.06 100 GLU A O 1
ATOM 755 N N . MET A 1 101 ? -21.860 -5.252 25.290 1.00 74.38 101 MET A N 1
ATOM 756 C CA . MET A 1 101 ? -21.898 -5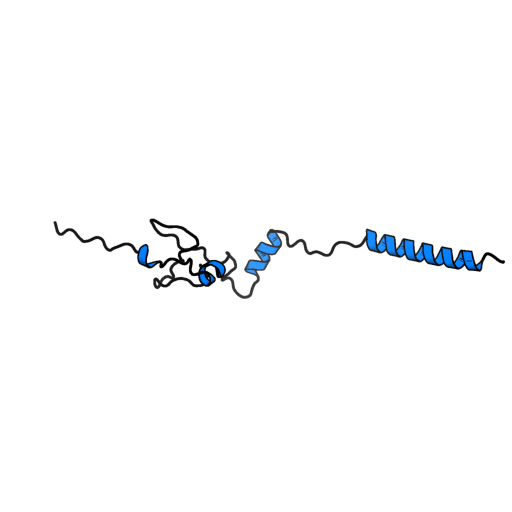.593 26.709 1.00 74.38 101 MET A CA 1
ATOM 757 C C . MET A 1 101 ? -23.318 -5.354 27.222 1.00 74.38 101 MET A C 1
ATOM 759 O O . MET A 1 101 ? 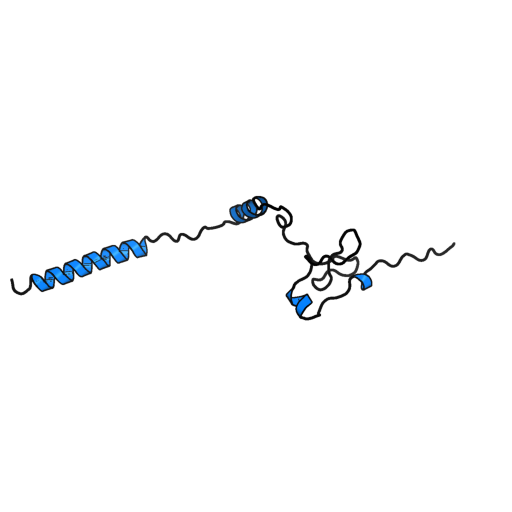-23.828 -4.235 27.151 1.00 74.38 101 MET A O 1
ATOM 763 N N . LYS A 1 102 ? -23.950 -6.397 27.763 1.00 74.25 102 LYS A N 1
ATOM 764 C CA . LYS A 1 102 ? -25.188 -6.214 28.519 1.00 74.25 102 LYS A CA 1
ATOM 765 C C . LYS A 1 102 ? -24.847 -5.445 29.799 1.00 74.25 102 LYS A C 1
ATOM 767 O O . LYS A 1 102 ? -23.843 -5.787 30.429 1.00 74.25 102 LYS A O 1
ATOM 772 N N . PRO A 1 103 ? -25.635 -4.426 30.184 1.00 73.19 103 PRO A N 1
ATOM 773 C CA . PRO A 1 103 ? -25.466 -3.815 31.492 1.00 73.19 103 PRO A CA 1
ATOM 774 C C . PRO A 1 103 ? -25.587 -4.917 32.547 1.00 73.19 103 PRO A C 1
ATOM 776 O O . PRO A 1 103 ? -26.466 -5.775 32.443 1.00 73.19 103 PRO A O 1
ATOM 779 N N . ALA A 1 104 ? -24.658 -4.937 33.504 1.00 72.38 104 ALA A N 1
ATOM 780 C CA . ALA A 1 104 ? -24.764 -5.840 34.638 1.00 72.38 104 ALA A CA 1
ATOM 781 C C . ALA A 1 104 ? -26.076 -5.512 35.356 1.00 72.38 104 ALA A C 1
ATOM 783 O O . ALA A 1 104 ? -26.309 -4.353 35.698 1.00 72.38 104 ALA A O 1
ATOM 784 N N . GLU A 1 105 ? -26.943 -6.508 35.529 1.00 70.56 105 GLU A N 1
ATOM 785 C CA . GLU A 1 105 ? -28.058 -6.372 36.456 1.00 70.56 105 GLU A CA 1
ATOM 786 C C . GLU A 1 105 ? -27.426 -6.153 37.833 1.00 70.56 105 GLU A C 1
ATOM 788 O O . GLU A 1 105 ? -26.689 -7.009 38.326 1.00 70.56 105 GLU A O 1
ATOM 793 N N . GLU A 1 106 ? -27.604 -4.956 38.392 1.00 64.19 106 GLU A N 1
ATOM 794 C CA . GLU A 1 106 ? -27.231 -4.679 39.773 1.00 64.19 106 GLU A CA 1
ATOM 795 C C . GLU A 1 106 ? -28.074 -5.616 40.643 1.00 6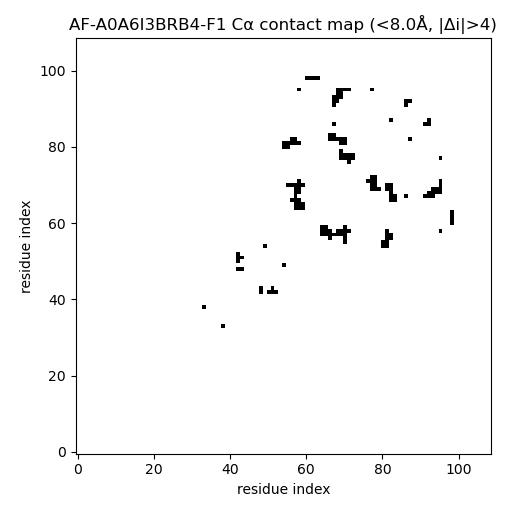4.19 106 GLU A C 1
ATOM 797 O O . GLU A 1 106 ? -29.259 -5.379 40.862 1.00 64.19 106 GLU A O 1
ATOM 802 N N . GLU A 1 107 ? -27.485 -6.733 41.082 1.00 60.75 107 GLU A N 1
ATOM 803 C CA . GLU A 1 107 ? -28.041 -7.523 42.176 1.00 60.75 107 GLU A CA 1
ATOM 804 C C . GLU A 1 107 ? -28.079 -6.606 43.404 1.00 60.75 107 GLU A C 1
ATOM 806 O O . GLU A 1 107 ? -27.059 -6.413 44.073 1.00 60.75 107 GLU A O 1
ATOM 811 N N . GLU A 1 108 ? -29.243 -6.006 43.670 1.00 58.09 108 GLU A N 1
ATOM 812 C CA . GLU A 1 108 ? -29.547 -5.361 44.947 1.00 58.09 108 GLU A CA 1
ATOM 813 C C . GLU A 1 108 ? -29.263 -6.378 46.064 1.00 58.09 108 GLU A C 1
ATOM 815 O O . GLU A 1 108 ? -29.962 -7.385 46.210 1.00 58.09 108 GLU A O 1
ATOM 820 N N . ARG A 1 109 ? -28.183 -6.137 46.811 1.00 52.00 109 ARG A N 1
ATOM 821 C CA . ARG A 1 109 ? -27.828 -6.850 48.041 1.00 52.00 109 ARG A CA 1
ATOM 822 C C . ARG A 1 109 ? -28.210 -6.035 49.262 1.00 52.00 109 ARG A C 1
ATOM 824 O O . ARG A 1 109 ? -27.998 -4.802 49.228 1.00 52.00 109 ARG A O 1
#

Radius of gyration: 31.97 Å; Cα contacts (8 Å, |Δi|>4): 79; chains: 1; bounding box: 61×29×107 Å

Nearest PDB structures (foldseek):
  8e9g-assembly1_J  TM=4.519E-01  e=1.058E-06  Mycolicibacterium smegmatis MC2 155

Sequence (109 aa):
TRHVWAFEIISALLITAALGAMVLAHSQRNKSKFVQRDQSIARFRKPSLAEAAGLPGSGVYALHNAVDVPALLPDGKAAPTSISPVLEARGDMMESKKFEMKPAEEEER

Secondary structure (DSSP, 8-state):
-TTHHHHHHHHHHHHHHHHHHHHHHT---------HHHHHHHHHTSS--TTTT-SPPPPEETTEE-TTSPPBPTTS-B-GGGS-HHHHHHT-PPPGGGGSPPPP-----